Protein AF-A0AAP5Y8V8-F1 (afdb_monomer)

pLDDT: mean 84.44, std 15.82, range [40.53, 98.19]

Nearest PDB structures (foldseek):
  7a0g-assembly1_DDD  TM=2.213E-01  e=9.615E+00  Serratia marcescens

Secondary structure (DSSP, 8-state):
-HHHHHHHHHHHS-TTGGGS-HHHHHHHHTTTT-HHHHHHHHHHHHHHHHHHHHHHHH---SSHHHHHHHHHHHHHHHHHHHHHHHHHTHHHHHTTT-HHHHHHHHHHHHHHHHHHHHHHHHHHHHHHS----

Structure (mmCIF, N/CA/C/O backbone):
data_AF-A0AAP5Y8V8-F1
#
_entry.id   AF-A0AAP5Y8V8-F1
#
loop_
_atom_site.group_PDB
_atom_site.id
_atom_site.type_symbol
_atom_site.label_atom_id
_atom_site.label_alt_id
_atom_site.label_comp_id
_atom_site.label_asym_id
_atom_site.label_entity_id
_atom_site.label_seq_id
_atom_site.pdbx_PDB_ins_code
_atom_site.Cartn_x
_atom_site.Cartn_y
_atom_site.Cartn_z
_atom_site.occupancy
_atom_site.B_iso_or_equiv
_atom_site.auth_seq_id
_atom_site.auth_comp_id
_atom_site.auth_asym_id
_atom_site.auth_atom_id
_atom_site.pdbx_PDB_model_num
ATOM 1 N N . MET A 1 1 ? 14.919 9.860 -23.470 1.00 42.50 1 MET A N 1
ATOM 2 C CA . MET A 1 1 ? 13.500 10.184 -23.759 1.00 42.50 1 MET A CA 1
ATOM 3 C C . MET A 1 1 ? 12.500 9.111 -23.312 1.00 42.50 1 MET A C 1
ATOM 5 O O . MET A 1 1 ? 11.430 9.498 -22.877 1.00 42.50 1 MET A O 1
ATOM 9 N N . LYS A 1 2 ? 12.807 7.800 -23.341 1.00 46.94 2 LYS A N 1
ATOM 1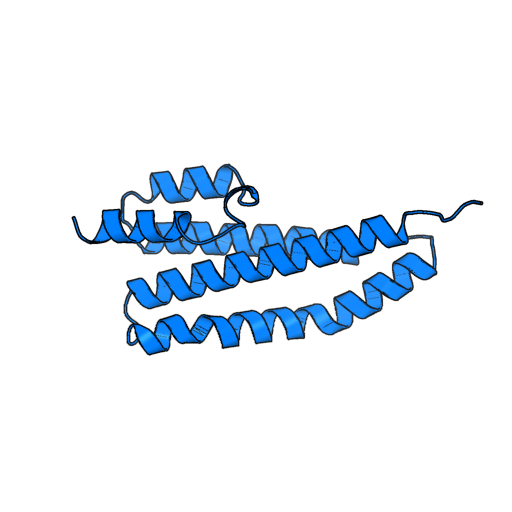0 C CA . LYS A 1 2 ? 11.836 6.751 -22.946 1.00 46.94 2 LYS A CA 1
ATOM 11 C C . LYS A 1 2 ? 11.488 6.694 -21.441 1.00 46.94 2 LYS A C 1
ATOM 13 O O . LYS A 1 2 ? 10.362 6.355 -21.112 1.00 46.94 2 LYS A O 1
ATOM 18 N N . LEU A 1 3 ? 12.404 7.064 -20.538 1.00 48.59 3 LEU A N 1
ATOM 19 C CA . LEU A 1 3 ? 12.163 6.994 -19.083 1.00 48.59 3 LEU A CA 1
ATOM 20 C C . LEU A 1 3 ? 11.361 8.169 -18.503 1.00 48.59 3 LEU A C 1
ATOM 22 O O . LEU A 1 3 ? 10.549 7.968 -17.608 1.00 48.59 3 LEU A O 1
ATOM 26 N N . LEU A 1 4 ? 11.556 9.382 -19.029 1.00 47.88 4 LEU A N 1
ATOM 27 C CA . LEU A 1 4 ? 10.769 10.559 -18.636 1.00 47.88 4 LEU A CA 1
ATOM 28 C C . LEU A 1 4 ? 9.283 10.362 -18.961 1.00 47.88 4 LEU A C 1
ATOM 30 O O . LEU A 1 4 ? 8.434 10.682 -18.140 1.00 47.88 4 LEU A O 1
ATOM 34 N N . GLY A 1 5 ? 8.976 9.752 -20.112 1.00 50.94 5 GLY A N 1
ATOM 35 C CA . GLY A 1 5 ? 7.603 9.375 -20.457 1.00 50.94 5 GLY A CA 1
ATOM 36 C C . GLY A 1 5 ? 7.004 8.331 -19.510 1.00 50.94 5 GLY A C 1
ATOM 37 O O . GLY A 1 5 ? 5.810 8.372 -19.249 1.00 50.94 5 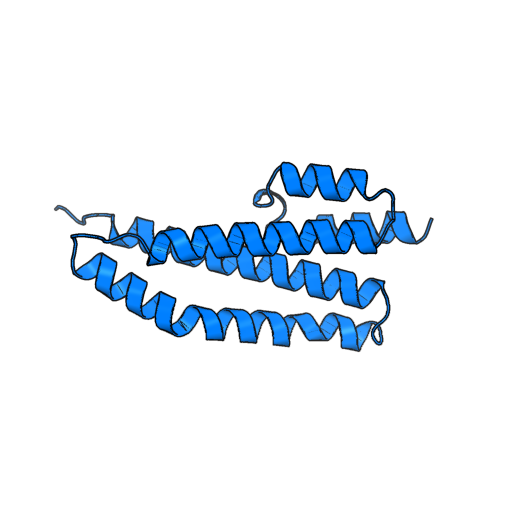GLY A O 1
ATOM 38 N N . LEU A 1 6 ? 7.825 7.439 -18.944 1.00 53.84 6 LEU A N 1
ATOM 39 C CA . LEU A 1 6 ? 7.372 6.412 -18.003 1.00 53.84 6 LEU A CA 1
ATOM 40 C C . LEU A 1 6 ? 7.002 6.999 -16.628 1.00 53.84 6 LEU A C 1
ATOM 42 O O . LEU A 1 6 ? 6.019 6.580 -16.028 1.00 53.84 6 LEU A O 1
ATOM 46 N N . LEU A 1 7 ? 7.753 8.004 -16.162 1.00 54.56 7 LEU A N 1
ATOM 47 C CA . LEU A 1 7 ? 7.452 8.757 -14.937 1.00 54.56 7 LEU A CA 1
ATOM 48 C C . LEU A 1 7 ? 6.161 9.577 -15.063 1.00 54.56 7 LEU A C 1
ATOM 50 O O . LEU A 1 7 ? 5.383 9.632 -14.119 1.00 54.56 7 LEU A O 1
ATOM 54 N N . VAL A 1 8 ? 5.895 10.161 -16.235 1.00 55.66 8 VAL A N 1
ATOM 55 C CA . VAL A 1 8 ? 4.647 10.903 -16.499 1.00 55.66 8 VAL A CA 1
ATOM 56 C C . VAL A 1 8 ? 3.416 9.986 -16.437 1.00 55.66 8 VAL A C 1
ATOM 58 O O . VAL A 1 8 ? 2.363 10.410 -15.961 1.00 55.66 8 VAL A O 1
ATOM 61 N N . LEU A 1 9 ? 3.540 8.714 -16.835 1.00 52.62 9 LEU A N 1
ATOM 62 C CA . LEU A 1 9 ? 2.442 7.745 -16.727 1.00 52.62 9 LEU A CA 1
ATOM 63 C C . LEU A 1 9 ? 2.074 7.447 -15.262 1.00 52.62 9 LEU A C 1
ATOM 65 O O . LEU A 1 9 ? 0.898 7.262 -14.980 1.00 52.62 9 LEU A O 1
ATOM 69 N N . LEU A 1 10 ? 3.019 7.481 -14.316 1.00 54.03 10 LEU A N 1
ATOM 70 C CA . LEU A 1 10 ? 2.729 7.207 -12.897 1.00 54.03 10 LEU A CA 1
ATOM 71 C C . LEU A 1 10 ? 1.789 8.239 -12.255 1.00 54.03 10 LEU A C 1
ATOM 73 O O . LEU A 1 10 ? 1.032 7.896 -11.354 1.00 54.03 10 LEU A O 1
ATOM 77 N N . PHE A 1 11 ? 1.807 9.486 -12.731 1.00 53.69 11 PHE A N 1
ATOM 78 C CA . PHE A 1 11 ? 0.971 10.569 -12.194 1.00 53.69 11 PHE A CA 1
ATOM 79 C C . PHE A 1 11 ? -0.341 10.774 -12.959 1.00 53.69 11 PHE A C 1
ATOM 81 O O . PHE A 1 11 ? -1.198 11.527 -12.511 1.00 53.69 11 PHE A O 1
ATOM 88 N N . SER A 1 12 ? -0.501 10.134 -14.120 1.00 45.28 12 SER A N 1
ATOM 89 C CA . SER A 1 12 ? -1.639 10.387 -15.014 1.00 45.28 12 SER A CA 1
ATOM 90 C C . SER A 1 12 ? -2.860 9.505 -14.726 1.00 45.28 12 SER A C 1
ATOM 92 O O . SER A 1 12 ? -3.931 9.784 -15.258 1.00 45.28 12 SER A O 1
ATOM 94 N N . PHE A 1 13 ? -2.717 8.442 -13.923 1.00 47.72 13 PHE A N 1
ATOM 95 C CA . PHE A 1 13 ? -3.751 7.404 -13.797 1.00 47.72 13 PHE A CA 1
ATOM 96 C C . PHE A 1 13 ? -4.327 7.193 -12.398 1.00 47.72 13 PHE A C 1
ATOM 98 O O . PHE A 1 13 ? -5.341 6.507 -12.294 1.00 47.72 13 PHE A O 1
ATOM 105 N N . SER A 1 14 ? -3.755 7.765 -11.337 1.00 53.28 14 SER A N 1
ATOM 106 C CA . SER A 1 14 ? -4.283 7.539 -9.992 1.00 53.28 14 SER A CA 1
ATOM 107 C C . SER A 1 14 ? -5.077 8.750 -9.499 1.00 53.28 14 SER A C 1
ATOM 109 O O . SER A 1 14 ? -4.549 9.839 -9.278 1.00 53.28 14 SER A O 1
ATOM 111 N N . SER A 1 15 ? -6.368 8.544 -9.227 1.00 60.16 15 SER A N 1
ATOM 112 C CA . SER A 1 15 ? -7.205 9.464 -8.434 1.00 60.16 15 SER A CA 1
ATOM 113 C C . SER A 1 15 ? -6.698 9.650 -6.992 1.00 60.16 15 SER A C 1
ATOM 115 O O . SER A 1 15 ? -7.322 10.346 -6.200 1.00 60.16 15 SER A O 1
ATOM 117 N N . ILE A 1 16 ? -5.584 8.995 -6.658 1.00 68.50 16 ILE A N 1
ATOM 118 C CA . ILE A 1 16 ? -4.926 8.901 -5.356 1.00 68.50 16 ILE A CA 1
ATOM 119 C C . ILE A 1 16 ? -3.670 9.792 -5.310 1.00 68.50 16 ILE A C 1
ATOM 121 O O . ILE A 1 16 ? -3.087 9.980 -4.249 1.00 68.50 16 ILE A O 1
ATOM 125 N N . ALA A 1 17 ? -3.256 10.419 -6.421 1.00 68.31 17 ALA A N 1
ATOM 126 C CA . ALA A 1 17 ? -2.037 11.234 -6.463 1.00 68.31 17 ALA A CA 1
ATOM 127 C C . ALA A 1 17 ? -2.002 12.393 -5.441 1.00 68.31 17 ALA A C 1
ATOM 129 O O . ALA A 1 17 ? -0.925 12.822 -5.014 1.00 68.31 17 ALA A O 1
ATOM 130 N N . SER A 1 18 ? -3.170 12.892 -5.021 1.00 78.19 18 SER A N 1
ATOM 131 C CA . SER A 1 18 ? -3.303 13.875 -3.938 1.00 78.19 18 SER A CA 1
ATOM 132 C C . SER A 1 18 ? -2.908 13.328 -2.566 1.00 78.19 18 SER A C 1
ATOM 134 O O . SER A 1 18 ? -2.431 14.092 -1.731 1.00 78.19 18 SER A O 1
ATOM 136 N N . ASP A 1 19 ? -3.080 12.027 -2.344 1.00 86.12 19 ASP A N 1
ATOM 137 C CA . ASP A 1 19 ? -2.901 11.351 -1.058 1.00 86.12 19 ASP A CA 1
ATOM 138 C C . ASP A 1 19 ? -1.475 10.870 -0.793 1.00 86.12 19 ASP A C 1
ATOM 140 O O . ASP A 1 19 ? -1.186 10.401 0.314 1.00 86.12 19 ASP A O 1
ATOM 144 N N . TYR A 1 20 ? -0.593 10.985 -1.789 1.00 90.75 20 TYR A N 1
ATOM 145 C CA . TYR A 1 20 ? 0.834 10.759 -1.605 1.00 90.75 20 TYR A CA 1
ATOM 146 C C . TYR A 1 20 ? 1.445 11.846 -0.725 1.00 90.75 20 TYR A C 1
ATOM 148 O O . TYR A 1 20 ? 1.142 13.037 -0.885 1.00 90.75 20 TYR A O 1
ATOM 156 N N . THR A 1 21 ? 2.381 11.458 0.139 1.00 93.31 21 THR A N 1
ATOM 157 C CA . THR A 1 21 ? 3.135 12.426 0.933 1.00 93.31 21 THR A CA 1
ATOM 158 C C . THR A 1 21 ? 3.975 13.343 0.047 1.00 93.31 21 THR A C 1
ATOM 160 O O . THR A 1 21 ? 4.468 12.969 -1.023 1.00 93.31 21 THR A O 1
ATOM 163 N N . ASP A 1 22 ? 4.217 14.561 0.526 1.00 93.38 22 ASP A N 1
ATOM 164 C CA . ASP A 1 22 ? 5.141 15.478 -0.143 1.00 93.38 22 ASP A CA 1
ATOM 165 C C . ASP A 1 22 ? 6.572 14.925 -0.164 1.00 93.38 22 ASP A C 1
ATOM 167 O O . ASP A 1 22 ? 7.314 15.169 -1.115 1.00 93.38 22 ASP A O 1
ATOM 171 N N . SER A 1 23 ? 6.935 14.102 0.829 1.00 93.06 23 SER A N 1
ATOM 172 C CA . SER A 1 23 ? 8.212 13.385 0.851 1.00 93.06 23 SER A CA 1
ATOM 173 C C . SER A 1 23 ? 8.333 12.416 -0.327 1.00 93.06 23 SER A C 1
ATOM 175 O O . SER A 1 23 ? 9.343 12.437 -1.033 1.00 93.06 23 SER A O 1
ATOM 177 N N . TYR A 1 24 ? 7.290 11.631 -0.608 1.00 93.56 24 TYR A N 1
ATOM 178 C CA . TYR A 1 24 ? 7.245 10.756 -1.777 1.00 93.56 24 TYR A CA 1
ATOM 179 C C . TYR A 1 24 ? 7.303 11.547 -3.090 1.00 93.56 24 TYR A C 1
ATOM 181 O O . TYR A 1 24 ? 8.109 11.225 -3.969 1.00 93.56 24 TYR A O 1
ATOM 189 N N . LYS A 1 25 ? 6.515 12.624 -3.221 1.00 91.38 25 LYS A N 1
ATOM 190 C CA . LYS A 1 25 ? 6.525 13.491 -4.417 1.00 91.38 25 LYS A CA 1
ATOM 191 C C . LYS A 1 25 ? 7.916 14.088 -4.657 1.00 91.38 25 LYS A C 1
ATOM 193 O O . LYS A 1 25 ? 8.423 14.085 -5.777 1.00 91.38 25 LYS A O 1
ATOM 198 N N . GLN A 1 26 ? 8.579 14.559 -3.603 1.00 92.50 26 GLN A N 1
ATOM 199 C CA . GLN A 1 26 ? 9.938 15.088 -3.697 1.00 92.50 26 GLN A CA 1
ATOM 200 C C . GLN A 1 26 ? 10.956 13.988 -4.038 1.00 92.50 26 GLN A C 1
ATOM 202 O O . GLN A 1 26 ? 11.832 14.198 -4.878 1.00 92.50 26 GLN A O 1
ATOM 207 N N . CYS A 1 27 ? 10.837 12.809 -3.424 1.00 92.62 27 CYS A N 1
ATOM 208 C CA . CYS A 1 27 ? 11.712 11.666 -3.676 1.00 92.62 27 CYS A CA 1
ATOM 209 C C . CYS A 1 27 ? 11.637 11.212 -5.140 1.00 92.62 27 CYS A C 1
ATOM 211 O O . CYS A 1 27 ? 12.668 11.070 -5.802 1.00 92.62 27 CYS A O 1
ATOM 213 N N . THR A 1 28 ? 10.424 11.045 -5.670 1.00 88.88 28 THR A N 1
ATOM 214 C CA . THR A 1 28 ? 10.193 10.618 -7.057 1.00 88.88 28 THR A CA 1
ATOM 215 C C . THR A 1 28 ? 10.687 11.654 -8.064 1.00 88.88 28 THR A C 1
ATOM 217 O O . THR A 1 28 ? 11.368 11.279 -9.019 1.00 88.88 28 THR A O 1
ATOM 220 N N . ASN A 1 29 ? 10.481 12.951 -7.815 1.00 87.12 29 ASN A N 1
ATOM 221 C CA . ASN A 1 29 ? 11.057 14.023 -8.637 1.00 87.12 29 ASN A CA 1
ATOM 222 C C . ASN A 1 29 ? 12.598 13.996 -8.641 1.00 87.12 29 ASN A C 1
ATOM 224 O O . ASN A 1 29 ? 13.229 14.156 -9.687 1.00 87.12 29 ASN A O 1
ATOM 228 N N . ASN A 1 30 ? 13.213 13.709 -7.491 1.00 89.00 30 ASN A N 1
ATOM 229 C CA . ASN A 1 30 ? 14.668 13.612 -7.338 1.00 89.00 30 ASN A CA 1
ATOM 230 C C . ASN A 1 30 ? 15.265 12.285 -7.842 1.00 89.00 30 ASN A C 1
ATOM 232 O O . ASN A 1 30 ? 16.488 12.112 -7.829 1.00 89.00 30 ASN A O 1
ATOM 236 N N . SER A 1 31 ? 14.435 11.337 -8.288 1.00 84.19 31 SER A N 1
ATOM 237 C CA . SER A 1 31 ? 14.908 10.051 -8.808 1.00 84.19 31 SER A CA 1
ATOM 238 C C . SER A 1 31 ? 15.656 10.189 -10.139 1.00 84.19 31 SER A C 1
ATOM 240 O O . SER A 1 31 ? 16.451 9.312 -10.464 1.00 84.19 31 SER A O 1
ATOM 242 N N . THR A 1 32 ? 15.428 11.274 -10.896 1.00 80.94 32 THR A N 1
ATOM 243 C CA . THR A 1 32 ? 16.101 11.615 -12.171 1.00 80.94 32 THR A CA 1
ATOM 244 C C . THR A 1 32 ? 16.212 10.458 -13.178 1.00 80.94 32 THR A C 1
ATOM 246 O O . THR A 1 32 ? 17.170 10.369 -13.944 1.00 80.94 32 THR A O 1
ATOM 249 N N . GLY A 1 33 ? 15.216 9.564 -13.212 1.00 72.38 33 GLY A N 1
ATOM 250 C CA . GLY A 1 33 ? 15.210 8.392 -14.096 1.00 72.38 33 GLY A CA 1
ATOM 251 C C . GLY A 1 33 ? 16.021 7.197 -13.577 1.00 72.38 33 GLY A C 1
ATOM 252 O O . GLY A 1 33 ? 16.220 6.228 -14.300 1.00 72.38 33 GLY A O 1
ATOM 253 N N . SER A 1 34 ? 16.484 7.220 -12.331 1.00 88.50 34 SER A N 1
ATOM 254 C CA . SER A 1 34 ? 16.991 6.027 -11.654 1.00 88.50 34 SER A CA 1
ATOM 255 C C . SER A 1 34 ? 15.821 5.195 -11.137 1.00 88.50 34 SER A C 1
ATOM 257 O O . SER A 1 34 ? 15.076 5.627 -10.255 1.00 88.50 34 SER A O 1
ATOM 259 N N . ILE A 1 35 ? 15.678 3.985 -11.677 1.00 86.69 35 ILE A N 1
ATOM 260 C CA . ILE A 1 35 ? 14.618 3.059 -11.270 1.00 86.69 35 ILE A CA 1
ATOM 261 C C . ILE A 1 35 ? 14.798 2.578 -9.833 1.00 86.69 35 ILE A C 1
ATOM 263 O O . ILE A 1 35 ? 13.823 2.559 -9.094 1.00 86.69 35 ILE A O 1
ATOM 267 N N . ASP A 1 36 ? 16.026 2.302 -9.399 1.00 89.62 36 ASP A N 1
ATOM 268 C CA . ASP A 1 36 ? 16.279 1.872 -8.018 1.00 89.62 36 ASP A CA 1
ATOM 269 C C . ASP A 1 36 ? 15.876 2.953 -7.006 1.00 89.62 36 ASP A C 1
ATOM 271 O O . ASP A 1 36 ? 15.292 2.661 -5.962 1.00 89.62 36 ASP A O 1
ATOM 275 N N . LYS A 1 37 ? 16.117 4.231 -7.339 1.00 91.50 37 LYS A N 1
ATOM 276 C CA . LYS A 1 37 ? 15.632 5.350 -6.522 1.00 91.50 37 LYS A CA 1
ATOM 277 C C . LYS A 1 37 ? 14.110 5.427 -6.530 1.00 91.50 37 LYS A C 1
ATOM 279 O O . LYS A 1 37 ? 13.528 5.617 -5.470 1.00 91.50 37 LYS A O 1
ATOM 284 N N . ALA A 1 38 ? 13.473 5.266 -7.691 1.00 90.88 38 ALA A N 1
ATOM 285 C CA . ALA A 1 38 ? 12.015 5.264 -7.788 1.00 90.88 38 ALA A CA 1
ATOM 286 C C . ALA A 1 38 ? 11.390 4.131 -6.954 1.00 90.88 38 ALA A C 1
ATOM 288 O O . ALA A 1 38 ? 10.444 4.386 -6.213 1.00 90.88 38 ALA A O 1
ATOM 289 N N . PHE A 1 39 ? 11.958 2.920 -6.996 1.00 93.81 39 PHE A N 1
ATOM 290 C CA . PHE A 1 39 ? 11.541 1.802 -6.145 1.00 93.81 39 PHE A CA 1
ATOM 291 C C . PHE A 1 39 ? 11.679 2.152 -4.669 1.00 93.81 39 PHE A C 1
ATOM 293 O O . PHE A 1 39 ? 10.701 2.053 -3.940 1.00 93.81 39 PHE A O 1
ATOM 300 N N . SER A 1 40 ? 12.832 2.680 -4.248 1.00 95.75 40 SER A N 1
ATOM 301 C CA . SER A 1 40 ? 13.024 3.085 -2.853 1.00 95.75 40 SER A CA 1
ATOM 302 C C . SER A 1 40 ? 12.031 4.160 -2.396 1.00 95.75 40 SER A C 1
ATOM 304 O O . SER A 1 40 ? 11.614 4.133 -1.240 1.00 95.75 40 SER A O 1
ATOM 306 N N . CYS A 1 41 ? 11.649 5.103 -3.263 1.00 95.25 41 CYS A N 1
ATOM 307 C CA . CYS A 1 41 ? 10.619 6.087 -2.934 1.00 95.25 41 CYS A CA 1
ATOM 308 C C . CYS A 1 41 ? 9.257 5.420 -2.703 1.00 95.25 41 CYS A C 1
ATOM 310 O O . CYS A 1 41 ? 8.592 5.739 -1.722 1.00 95.25 41 CYS A O 1
ATOM 312 N N . ILE A 1 42 ? 8.857 4.499 -3.588 1.00 95.56 42 ILE A N 1
ATOM 313 C CA . ILE A 1 42 ? 7.581 3.778 -3.481 1.00 95.56 42 ILE A CA 1
ATOM 314 C C . ILE A 1 42 ? 7.561 2.889 -2.234 1.00 95.56 42 ILE A C 1
ATOM 316 O O . ILE A 1 42 ? 6.604 2.951 -1.468 1.00 95.56 42 ILE A O 1
ATOM 320 N N . ASP A 1 43 ? 8.628 2.129 -1.987 1.00 96.81 43 ASP A N 1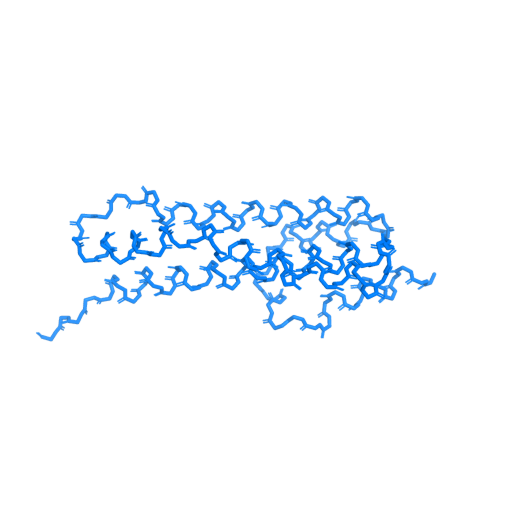
ATOM 321 C CA . ASP A 1 43 ? 8.721 1.213 -0.845 1.00 96.81 43 ASP A CA 1
ATOM 322 C C . ASP A 1 43 ? 8.618 1.975 0.491 1.00 96.81 43 ASP A C 1
ATOM 324 O O . ASP A 1 43 ? 7.857 1.584 1.373 1.00 96.81 43 ASP A O 1
ATOM 328 N N . LYS A 1 44 ? 9.284 3.133 0.614 1.00 97.81 44 LYS A N 1
ATOM 329 C CA . LYS A 1 44 ? 9.165 4.000 1.803 1.00 97.81 44 LYS A CA 1
ATOM 330 C C . LYS A 1 44 ? 7.756 4.542 2.007 1.00 97.81 44 LYS A C 1
ATOM 332 O O . LYS A 1 44 ? 7.302 4.666 3.141 1.00 97.81 44 LYS A O 1
ATOM 337 N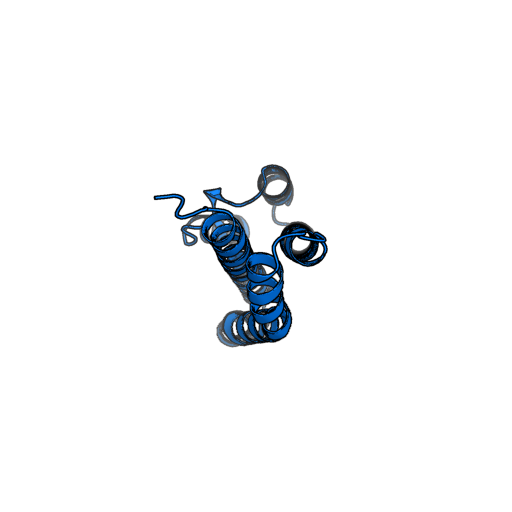 N . GLU A 1 45 ? 7.074 4.899 0.924 1.00 97.50 45 GLU A N 1
ATOM 338 C CA . GLU A 1 45 ? 5.704 5.395 1.007 1.00 97.50 45 GLU A CA 1
ATOM 339 C C . GLU A 1 45 ? 4.730 4.265 1.381 1.00 97.50 45 GLU A C 1
ATOM 341 O O . GLU A 1 45 ? 3.813 4.488 2.171 1.00 97.50 45 GLU A O 1
ATOM 346 N N . ILE A 1 46 ? 4.954 3.037 0.901 1.00 98.12 46 ILE A N 1
ATOM 347 C CA . ILE A 1 46 ? 4.208 1.846 1.338 1.00 98.12 46 ILE A CA 1
ATOM 348 C C . ILE A 1 46 ? 4.384 1.637 2.844 1.00 98.12 46 ILE A C 1
ATOM 350 O O . ILE A 1 46 ? 3.389 1.570 3.567 1.00 98.12 46 ILE A O 1
ATOM 354 N N . GLU A 1 47 ? 5.630 1.589 3.323 1.00 98.19 47 GLU A N 1
ATOM 355 C CA . GLU A 1 47 ? 5.950 1.411 4.746 1.00 98.19 47 GLU A CA 1
ATOM 356 C C . GLU A 1 47 ? 5.315 2.510 5.604 1.00 98.19 47 GLU A C 1
ATOM 358 O O . GLU A 1 47 ? 4.721 2.234 6.650 1.00 98.19 47 GLU A O 1
ATOM 363 N N . PHE A 1 48 ? 5.381 3.761 5.141 1.00 97.81 48 PHE A N 1
ATOM 364 C CA . PHE A 1 48 ? 4.738 4.885 5.807 1.00 97.81 48 PHE A CA 1
ATOM 365 C C . PHE A 1 48 ? 3.226 4.666 5.941 1.00 97.81 48 PHE A C 1
ATOM 367 O O . PHE A 1 48 ? 2.691 4.770 7.046 1.00 97.81 48 PHE A O 1
ATOM 374 N N . ASN A 1 49 ? 2.536 4.304 4.858 1.00 97.81 49 ASN A N 1
ATOM 375 C CA . ASN A 1 49 ? 1.091 4.084 4.877 1.00 97.81 49 ASN A CA 1
ATOM 376 C C . ASN A 1 49 ? 0.681 2.874 5.733 1.00 97.81 49 ASN A C 1
ATOM 378 O O . ASN A 1 49 ? -0.271 2.975 6.508 1.00 97.81 49 ASN A O 1
ATOM 382 N N . GLN A 1 50 ? 1.427 1.769 5.674 1.00 97.62 50 GLN A N 1
ATOM 383 C CA . GLN A 1 50 ? 1.215 0.615 6.554 1.00 97.62 50 GLN A CA 1
ATOM 384 C C . GLN A 1 50 ? 1.425 0.982 8.030 1.00 97.62 50 GLN A C 1
ATOM 386 O O . GLN A 1 50 ? 0.667 0.543 8.893 1.00 97.62 50 GLN A O 1
ATOM 391 N N . SER A 1 51 ? 2.398 1.849 8.334 1.00 96.88 51 SER A N 1
ATOM 392 C CA . SER A 1 51 ? 2.607 2.336 9.702 1.00 96.88 51 SER A CA 1
ATOM 393 C C . SER A 1 51 ? 1.421 3.157 10.221 1.00 96.88 51 SER A C 1
ATOM 395 O O . SER A 1 51 ? 1.096 3.075 11.404 1.00 96.88 51 SER A O 1
ATOM 397 N N . LEU A 1 52 ? 0.755 3.932 9.355 1.00 95.88 52 LEU A N 1
ATOM 398 C CA . LEU A 1 52 ? -0.446 4.683 9.724 1.00 95.88 52 LEU A CA 1
ATOM 399 C C . LEU A 1 52 ? -1.613 3.743 10.028 1.00 95.88 52 LEU A C 1
ATOM 401 O O . LEU A 1 52 ? -2.282 3.932 11.037 1.00 95.88 52 LEU A O 1
ATOM 405 N N . ILE A 1 53 ? -1.801 2.703 9.212 1.00 96.56 53 ILE A N 1
ATOM 406 C CA . ILE A 1 53 ? -2.805 1.657 9.448 1.00 96.56 53 ILE A CA 1
ATOM 407 C C . ILE A 1 53 ? -2.567 0.974 10.803 1.00 96.56 53 ILE A C 1
ATOM 409 O O . ILE A 1 53 ? -3.480 0.877 11.621 1.00 96.56 53 ILE A O 1
ATOM 413 N N . ASN A 1 54 ? -1.328 0.564 11.082 1.00 94.31 54 ASN A N 1
ATOM 414 C CA . ASN A 1 54 ? -0.998 -0.126 12.330 1.00 94.31 54 ASN A CA 1
ATOM 415 C C . ASN A 1 54 ? -1.225 0.754 13.566 1.00 94.31 54 ASN A C 1
ATOM 417 O O . ASN A 1 54 ? -1.744 0.269 14.565 1.00 94.31 54 ASN A O 1
ATOM 421 N N . LYS A 1 55 ? -0.939 2.061 13.489 1.00 92.69 55 LYS A N 1
ATOM 422 C CA . LYS A 1 55 ? -1.236 2.999 14.587 1.00 92.69 55 LYS A CA 1
ATOM 423 C C . LYS A 1 55 ? -2.721 3.028 14.954 1.00 92.69 55 LYS A C 1
ATOM 425 O O . LYS A 1 55 ? -3.042 3.129 16.137 1.00 92.69 55 LYS A O 1
ATOM 430 N N . VAL A 1 56 ? -3.619 2.924 13.972 1.00 91.44 56 VAL A N 1
ATOM 431 C CA . VAL A 1 56 ? -5.067 2.857 14.232 1.00 91.44 56 VAL A CA 1
ATOM 432 C C . VAL A 1 56 ? -5.404 1.590 15.018 1.00 91.44 56 VAL A C 1
ATOM 434 O O . VAL A 1 56 ? -6.104 1.656 16.028 1.00 91.44 56 VAL A O 1
ATOM 437 N N . PHE A 1 57 ? -4.850 0.444 14.615 1.00 89.81 57 PHE A N 1
ATOM 438 C CA . PHE A 1 57 ? -5.098 -0.837 15.283 1.00 89.81 57 PHE A CA 1
ATOM 439 C C . PHE A 1 57 ? -4.462 -0.947 16.675 1.00 89.81 57 PHE A C 1
ATOM 441 O O . PHE A 1 57 ? -5.053 -1.566 17.558 1.00 89.81 57 PHE A O 1
ATOM 448 N N . ASP A 1 58 ? -3.302 -0.325 16.886 1.00 83.94 58 ASP A N 1
ATOM 449 C CA . ASP A 1 58 ? -2.591 -0.313 18.171 1.00 83.94 58 ASP A CA 1
ATOM 450 C C . ASP A 1 58 ? -3.224 0.643 19.194 1.00 83.94 58 ASP A C 1
ATOM 452 O O . ASP A 1 58 ? -2.864 0.641 20.377 1.00 83.94 58 ASP A O 1
ATOM 456 N N . THR A 1 59 ? -4.176 1.481 18.772 1.00 72.31 59 THR A N 1
ATOM 457 C CA . THR A 1 59 ? -4.825 2.416 19.684 1.00 72.31 59 THR A CA 1
ATOM 458 C C . THR A 1 59 ? -5.747 1.653 20.635 1.00 72.31 59 THR A C 1
ATOM 460 O O . THR A 1 59 ? -6.758 1.079 20.235 1.00 72.31 59 THR A O 1
ATOM 463 N N . ASN A 1 60 ? -5.428 1.682 21.931 1.00 64.19 60 ASN A N 1
ATOM 464 C CA . ASN A 1 60 ? -6.265 1.100 22.978 1.00 64.19 60 ASN A CA 1
ATOM 465 C C . ASN A 1 60 ? -7.532 1.953 23.174 1.00 64.19 60 ASN A C 1
ATOM 467 O O . ASN A 1 60 ? -7.571 2.860 24.008 1.00 64.19 60 ASN A O 1
ATOM 471 N N . LYS A 1 61 ? -8.551 1.720 22.342 1.00 66.56 61 LYS A N 1
ATOM 472 C CA . LYS A 1 61 ? -9.826 2.441 22.403 1.00 66.56 61 LYS A CA 1
ATOM 473 C C . LYS A 1 61 ? -10.647 1.910 23.580 1.00 66.56 61 LYS A C 1
ATOM 475 O O . LYS A 1 61 ? -10.968 0.728 23.647 1.00 66.56 61 LYS A O 1
ATOM 480 N N . THR A 1 62 ? -11.009 2.800 24.501 1.00 59.59 62 THR A N 1
ATOM 481 C CA . THR A 1 62 ? -11.848 2.492 25.673 1.00 59.59 62 THR A CA 1
ATOM 482 C C . THR A 1 62 ? -13.302 2.173 25.308 1.00 59.59 62 THR A C 1
ATOM 484 O O . THR A 1 62 ? -13.997 1.545 26.102 1.00 59.59 62 THR A O 1
ATOM 487 N N . ASN A 1 63 ? -13.760 2.565 24.112 1.00 68.12 63 ASN A N 1
ATOM 488 C CA . ASN A 1 63 ? -15.078 2.209 23.583 1.00 68.12 63 ASN A CA 1
ATOM 489 C C . ASN A 1 63 ? -15.060 0.780 23.000 1.00 68.12 63 ASN A C 1
ATOM 491 O O . ASN A 1 63 ? -14.316 0.489 22.057 1.00 68.12 63 ASN A O 1
ATOM 495 N N . SER A 1 64 ? -15.905 -0.103 23.547 1.00 71.62 64 SER A N 1
ATOM 496 C CA . SER A 1 64 ? -15.957 -1.520 23.170 1.00 71.62 64 SER A CA 1
ATOM 497 C C . SER A 1 64 ? -16.387 -1.770 21.723 1.00 71.62 64 SER A C 1
ATOM 499 O O . SER A 1 64 ? -15.951 -2.762 21.138 1.00 71.62 64 SER A O 1
ATOM 501 N N . ASP A 1 65 ? -17.205 -0.897 21.125 1.00 79.88 65 ASP A N 1
ATOM 502 C CA . ASP A 1 65 ? -17.665 -1.073 19.743 1.00 79.88 65 ASP A CA 1
ATOM 503 C C . ASP A 1 65 ? -16.616 -0.656 18.716 1.00 79.88 65 ASP A C 1
ATOM 505 O O . ASP A 1 65 ? -16.376 -1.401 17.762 1.00 79.88 65 ASP A O 1
ATOM 509 N N . ILE A 1 66 ? -15.913 0.454 18.962 1.00 83.88 66 ILE A N 1
ATOM 510 C CA . ILE A 1 66 ? -14.775 0.883 18.134 1.00 83.88 66 ILE A CA 1
ATOM 511 C C . ILE A 1 66 ? -13.709 -0.217 18.130 1.00 83.88 66 ILE A C 1
ATOM 513 O O . ILE A 1 66 ? -13.295 -0.691 17.071 1.00 83.88 66 ILE A O 1
ATOM 517 N N . GLY A 1 67 ? -13.318 -0.693 19.318 1.00 84.25 67 GLY A N 1
ATOM 518 C CA . GLY A 1 67 ? -12.320 -1.755 19.452 1.00 84.25 67 GLY A CA 1
ATOM 519 C C . GLY A 1 67 ? -12.733 -3.058 18.757 1.00 84.25 67 GLY A C 1
ATOM 520 O O . GLY A 1 67 ? -11.910 -3.707 18.111 1.00 84.25 67 GLY A O 1
ATOM 521 N N . ARG A 1 68 ? -14.017 -3.438 18.828 1.00 88.12 68 ARG A N 1
ATOM 522 C CA . ARG A 1 68 ? -14.544 -4.628 18.142 1.00 88.12 68 ARG A CA 1
ATOM 523 C C . ARG A 1 68 ? -14.492 -4.488 16.620 1.00 88.12 68 ARG A C 1
ATOM 525 O O . ARG A 1 68 ? -14.085 -5.440 15.956 1.00 88.12 68 ARG A O 1
ATOM 532 N N . ILE A 1 69 ? -14.904 -3.346 16.066 1.00 89.00 69 ILE A N 1
ATOM 533 C CA . ILE A 1 69 ? -14.928 -3.118 14.612 1.00 89.00 69 ILE A CA 1
ATOM 534 C C . ILE A 1 69 ? -13.505 -3.057 14.055 1.00 89.00 69 ILE A C 1
ATOM 536 O O . ILE A 1 69 ? -13.194 -3.789 13.114 1.00 89.00 69 ILE A O 1
ATOM 540 N N . LEU A 1 70 ? -12.614 -2.287 14.686 1.00 89.31 70 LEU A N 1
ATOM 541 C CA . LEU A 1 70 ? -11.209 -2.215 14.279 1.00 89.31 70 LEU A CA 1
ATOM 542 C C . LEU A 1 70 ? -10.522 -3.584 14.348 1.00 89.31 70 LEU A C 1
ATOM 544 O O . LEU A 1 70 ? -9.738 -3.914 13.464 1.00 89.31 70 LEU A O 1
ATOM 548 N N . LYS A 1 71 ? -10.875 -4.432 15.324 1.00 90.44 71 LYS A N 1
ATOM 549 C CA . LYS A 1 71 ? -10.377 -5.814 15.405 1.00 90.44 71 LYS A CA 1
ATOM 550 C C . LYS A 1 71 ? -10.850 -6.701 14.248 1.00 90.44 71 LYS A C 1
ATOM 552 O O . LYS A 1 71 ? -10.110 -7.572 13.799 1.00 90.44 71 LYS A O 1
ATOM 557 N N . ILE A 1 72 ? -12.079 -6.519 13.760 1.00 91.75 72 ILE A N 1
ATOM 558 C CA . ILE A 1 72 ? -12.563 -7.249 12.576 1.00 91.75 72 ILE A CA 1
ATOM 559 C C . ILE A 1 72 ? -11.743 -6.841 11.350 1.00 91.75 72 ILE A C 1
ATOM 561 O O . ILE A 1 72 ? -11.324 -7.709 10.582 1.00 91.75 72 ILE A O 1
ATOM 565 N N . ILE A 1 73 ? -11.492 -5.542 11.188 1.00 93.19 73 ILE A N 1
ATOM 566 C CA . ILE A 1 73 ? -10.703 -5.014 10.075 1.00 93.19 73 ILE A CA 1
ATOM 567 C C . ILE A 1 73 ? -9.255 -5.514 10.163 1.00 93.19 73 ILE A C 1
ATOM 569 O O . ILE A 1 73 ? -8.749 -6.074 9.191 1.00 93.19 73 ILE A O 1
ATOM 573 N N . SER A 1 74 ? -8.610 -5.408 11.328 1.00 93.50 74 SER A N 1
ATOM 574 C CA . SER A 1 74 ? -7.213 -5.824 11.510 1.00 93.50 74 SER A CA 1
ATOM 575 C C . SER A 1 74 ? -6.999 -7.319 11.259 1.00 93.50 74 SER A C 1
ATOM 577 O O . SER A 1 74 ? -6.018 -7.700 10.629 1.00 93.50 74 SER A O 1
ATOM 579 N N . ASN A 1 75 ? -7.958 -8.175 11.629 1.00 93.94 75 ASN A N 1
ATOM 580 C CA . ASN A 1 75 ? -7.907 -9.609 11.323 1.00 93.94 75 ASN A CA 1
ATOM 581 C C . ASN A 1 75 ? -7.931 -9.921 9.813 1.00 93.94 75 ASN A C 1
ATOM 583 O O . ASN A 1 75 ? -7.572 -11.029 9.414 1.00 93.94 75 ASN A O 1
ATOM 587 N N . ASN A 1 76 ? -8.384 -8.983 8.977 1.00 94.38 76 ASN A N 1
ATOM 588 C CA . ASN A 1 76 ? -8.496 -9.160 7.529 1.00 94.38 76 ASN A CA 1
ATOM 589 C C . ASN A 1 76 ? -7.474 -8.335 6.732 1.00 94.38 76 ASN A C 1
ATOM 591 O O . ASN A 1 76 ? -7.284 -8.614 5.551 1.00 94.38 76 ASN A O 1
ATOM 595 N N . VAL A 1 77 ? -6.781 -7.372 7.348 1.00 95.06 77 VAL A N 1
ATOM 596 C CA . VAL A 1 77 ? -5.895 -6.439 6.630 1.00 95.06 77 VAL A CA 1
ATOM 597 C C . VAL A 1 77 ? -4.767 -7.151 5.873 1.00 95.06 77 VAL A C 1
ATOM 599 O O . VAL A 1 77 ? -4.493 -6.828 4.723 1.00 95.06 77 VAL A O 1
ATOM 602 N N . GLU A 1 78 ? -4.187 -8.207 6.453 1.00 95.00 78 GLU A N 1
ATOM 603 C CA . GLU A 1 78 ? -3.142 -9.010 5.800 1.00 95.00 78 GLU A CA 1
ATOM 604 C C . GLU A 1 78 ? -3.658 -9.729 4.545 1.00 95.00 78 GLU A C 1
ATOM 606 O O . GLU A 1 78 ? -2.938 -9.908 3.560 1.00 95.00 78 GLU A O 1
ATOM 611 N N . LYS A 1 79 ? -4.938 -10.126 4.546 1.00 97.00 79 LYS A N 1
ATOM 612 C CA . LYS A 1 79 ? -5.579 -10.694 3.357 1.00 97.00 79 LYS A CA 1
ATOM 613 C C . LYS A 1 79 ? -5.751 -9.625 2.278 1.00 97.00 79 LYS A C 1
ATOM 615 O O . LYS A 1 79 ? -5.499 -9.930 1.116 1.00 97.00 79 LYS A O 1
ATOM 620 N N . GLU A 1 80 ? -6.127 -8.403 2.649 1.00 96.75 80 GLU A N 1
ATOM 621 C CA . GLU A 1 80 ? -6.231 -7.278 1.711 1.00 96.75 80 GLU A CA 1
ATOM 622 C C . GLU A 1 80 ? -4.868 -6.915 1.103 1.00 96.75 80 GLU A C 1
ATOM 624 O O . GLU A 1 80 ? -4.768 -6.748 -0.113 1.00 96.75 80 GLU A O 1
ATOM 629 N N . TYR A 1 81 ? -3.792 -6.897 1.900 1.00 97.50 81 TYR A N 1
ATOM 630 C CA . TYR A 1 81 ? -2.425 -6.709 1.393 1.00 97.50 81 TYR A CA 1
ATOM 631 C C . TYR A 1 81 ? -2.032 -7.791 0.390 1.00 97.50 81 TYR A C 1
ATOM 633 O O . TYR A 1 81 ? -1.506 -7.489 -0.684 1.00 97.50 81 TYR A O 1
ATOM 641 N N . ARG A 1 82 ? -2.332 -9.057 0.696 1.00 97.94 82 ARG A N 1
ATOM 642 C CA . ARG A 1 82 ? -2.060 -10.158 -0.230 1.00 97.94 82 ARG A CA 1
ATOM 643 C C . ARG A 1 82 ? -2.834 -9.998 -1.538 1.00 97.94 82 ARG A C 1
ATOM 645 O O . ARG A 1 82 ? -2.225 -10.077 -2.599 1.00 97.94 82 ARG A O 1
ATOM 652 N N . VAL A 1 83 ? -4.138 -9.718 -1.472 1.00 97.88 83 VAL A N 1
ATOM 653 C CA . VAL A 1 83 ? -4.976 -9.507 -2.665 1.00 97.88 83 VAL A CA 1
ATOM 654 C C . VAL A 1 83 ? -4.466 -8.328 -3.494 1.00 97.88 83 VAL A C 1
ATOM 656 O O . VAL A 1 83 ? -4.411 -8.425 -4.720 1.00 97.88 83 VAL A O 1
ATOM 659 N N . ALA A 1 84 ? -4.057 -7.230 -2.855 1.00 97.06 84 ALA A N 1
ATOM 660 C CA . ALA A 1 84 ? -3.456 -6.090 -3.536 1.00 97.06 84 ALA A CA 1
ATOM 661 C C . ALA A 1 84 ? -2.159 -6.478 -4.265 1.00 97.06 84 ALA A C 1
ATOM 663 O O . ALA A 1 84 ? -2.009 -6.171 -5.446 1.00 97.06 84 ALA A O 1
ATOM 664 N N . SER A 1 85 ? -1.257 -7.195 -3.592 1.00 97.31 85 SER A N 1
ATOM 665 C CA . SER A 1 85 ? 0.006 -7.663 -4.176 1.00 97.31 85 SER A CA 1
ATOM 666 C C . SER A 1 85 ? -0.221 -8.598 -5.372 1.00 97.31 85 SER A C 1
ATOM 668 O O . SER A 1 85 ? 0.322 -8.364 -6.454 1.00 97.31 85 SER A O 1
ATOM 670 N N . GLU A 1 86 ? -1.087 -9.605 -5.211 1.00 97.38 86 GLU A N 1
ATOM 671 C CA . GLU A 1 86 ? -1.444 -10.571 -6.261 1.00 97.38 86 GLU A CA 1
ATOM 672 C C . GLU A 1 86 ? -2.101 -9.884 -7.464 1.00 97.38 86 GLU A C 1
ATOM 674 O O . GLU A 1 86 ? -1.751 -10.165 -8.608 1.00 97.38 86 GLU A O 1
ATOM 679 N N . SER A 1 87 ? -3.007 -8.934 -7.219 1.00 96.38 87 SER A N 1
ATOM 680 C CA . SER A 1 87 ? -3.679 -8.189 -8.290 1.00 96.38 87 SER A CA 1
ATOM 681 C C . SER A 1 87 ? -2.697 -7.319 -9.072 1.00 96.38 87 SER A C 1
ATOM 683 O O . SER A 1 87 ? -2.737 -7.284 -10.299 1.00 96.38 87 SER A O 1
ATOM 685 N N . CYS A 1 88 ? -1.782 -6.634 -8.382 1.00 96.38 88 CYS A N 1
ATOM 686 C CA . CYS A 1 88 ? -0.805 -5.752 -9.015 1.00 96.38 88 CYS A CA 1
ATOM 687 C C . CYS A 1 88 ? 0.322 -6.507 -9.738 1.00 96.38 88 CYS A C 1
ATOM 689 O O . CYS A 1 88 ? 0.962 -5.935 -10.626 1.00 96.38 88 CYS A O 1
ATOM 691 N N . ALA A 1 89 ? 0.547 -7.788 -9.421 1.00 95.38 89 ALA A N 1
ATOM 692 C CA . ALA A 1 89 ? 1.515 -8.638 -10.118 1.00 95.38 89 ALA A CA 1
ATOM 693 C C . ALA A 1 89 ? 1.224 -8.768 -11.625 1.00 95.38 89 ALA A C 1
ATOM 695 O O . ALA A 1 89 ? 2.145 -9.004 -12.406 1.00 95.38 89 ALA A O 1
ATOM 696 N N . ILE A 1 90 ? -0.015 -8.501 -12.061 1.00 93.75 90 ILE A N 1
ATOM 697 C CA . ILE A 1 90 ? -0.389 -8.480 -13.481 1.00 93.75 90 ILE A CA 1
ATOM 698 C C . ILE A 1 90 ? 0.495 -7.546 -14.322 1.00 93.75 90 ILE A C 1
ATOM 700 O O . ILE A 1 90 ? 0.758 -7.828 -15.489 1.00 93.75 90 ILE A O 1
ATOM 704 N N . TYR A 1 91 ? 1.012 -6.454 -13.748 1.00 90.31 91 TYR A N 1
ATOM 705 C CA . TYR A 1 91 ? 1.906 -5.546 -14.469 1.00 90.31 91 TYR A CA 1
ATOM 706 C C . TYR A 1 91 ? 3.275 -6.170 -14.756 1.00 90.31 91 TYR A C 1
ATOM 708 O O . TYR A 1 91 ? 3.874 -5.873 -15.791 1.00 90.31 91 TYR A O 1
ATOM 716 N N . ALA A 1 92 ? 3.766 -7.060 -13.892 1.00 89.38 92 ALA A N 1
ATOM 717 C CA . ALA A 1 92 ? 4.961 -7.835 -14.199 1.00 89.38 92 ALA A CA 1
ATOM 718 C C . ALA A 1 92 ? 4.692 -8.834 -15.332 1.00 89.38 92 ALA A C 1
ATOM 720 O O . ALA A 1 92 ? 5.540 -8.971 -16.209 1.00 89.38 92 ALA A O 1
ATOM 721 N N . GLU A 1 93 ? 3.508 -9.447 -15.380 1.00 90.88 93 GLU A N 1
ATOM 722 C CA . GLU A 1 93 ? 3.114 -10.358 -16.466 1.00 90.88 93 GLU A CA 1
ATOM 723 C C . GLU A 1 93 ? 2.993 -9.628 -17.817 1.00 90.88 93 GLU A C 1
ATOM 725 O O . GLU A 1 93 ? 3.600 -10.036 -18.807 1.00 90.88 93 GLU A O 1
ATOM 730 N N . ILE A 1 94 ? 2.285 -8.490 -17.858 1.00 86.88 94 ILE A N 1
ATOM 731 C CA . ILE A 1 94 ? 2.074 -7.693 -19.084 1.00 86.88 94 ILE A CA 1
ATOM 732 C C . ILE A 1 94 ? 3.405 -7.218 -19.682 1.00 86.88 94 ILE A C 1
ATOM 734 O O . ILE A 1 94 ? 3.595 -7.249 -20.898 1.00 86.88 94 ILE A O 1
ATOM 738 N N . TYR A 1 95 ? 4.334 -6.777 -18.833 1.00 85.88 95 TYR A N 1
ATOM 739 C CA . TYR A 1 95 ? 5.627 -6.230 -19.252 1.00 85.88 95 TYR A CA 1
ATOM 740 C C . TYR A 1 95 ? 6.783 -7.238 -19.118 1.00 85.88 95 TYR A C 1
ATOM 742 O O . TYR A 1 95 ? 7.948 -6.832 -19.157 1.00 85.88 95 TYR A O 1
ATOM 750 N N . GLN A 1 96 ? 6.478 -8.535 -18.970 1.00 90.44 96 GLN A N 1
ATOM 751 C CA . GLN A 1 96 ? 7.435 -9.652 -18.943 1.00 90.44 96 GLN A CA 1
ATOM 752 C C . GLN A 1 96 ? 8.592 -9.463 -17.945 1.00 90.44 96 GLN A C 1
ATOM 754 O O . GLN A 1 96 ? 9.763 -9.669 -18.262 1.00 90.44 96 GLN A O 1
ATOM 759 N N . GLY A 1 97 ? 8.279 -8.998 -16.736 1.00 77.31 97 GLY A N 1
ATOM 760 C CA . GLY A 1 97 ? 9.254 -8.776 -15.665 1.00 77.31 97 GLY A CA 1
ATOM 761 C C . GLY A 1 97 ? 10.226 -7.618 -15.916 1.00 77.31 97 GLY A C 1
ATOM 762 O O . GLY A 1 97 ? 11.156 -7.422 -15.129 1.00 77.31 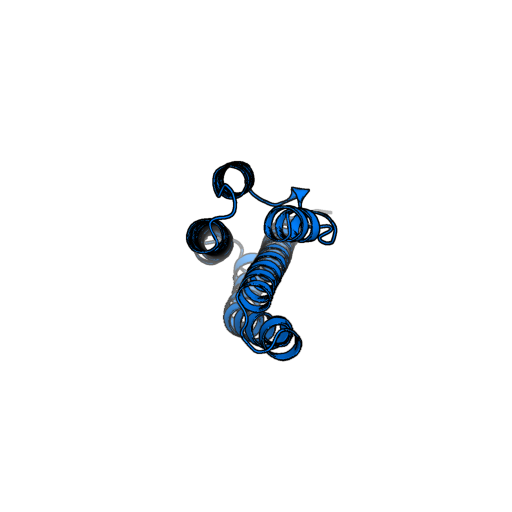97 GLY A O 1
ATOM 763 N N . GLY A 1 98 ? 10.021 -6.831 -16.977 1.00 89.81 98 GLY A N 1
ATOM 764 C CA . GLY A 1 98 ? 10.831 -5.662 -17.284 1.00 89.81 98 GLY A CA 1
ATOM 765 C C . GLY A 1 98 ? 10.734 -4.578 -16.210 1.00 89.81 98 GLY A C 1
ATOM 766 O O . GLY A 1 98 ? 9.759 -4.474 -15.467 1.00 89.81 98 GLY A O 1
ATOM 767 N N . GLN A 1 99 ? 11.739 -3.707 -16.182 1.00 88.12 99 GLN A N 1
ATOM 768 C CA . GLN A 1 99 ? 11.838 -2.564 -15.271 1.00 88.12 99 GLN A CA 1
ATOM 769 C C . GLN A 1 99 ? 10.558 -1.705 -15.203 1.00 88.12 99 GLN A C 1
ATOM 771 O O . GLN A 1 99 ? 10.163 -1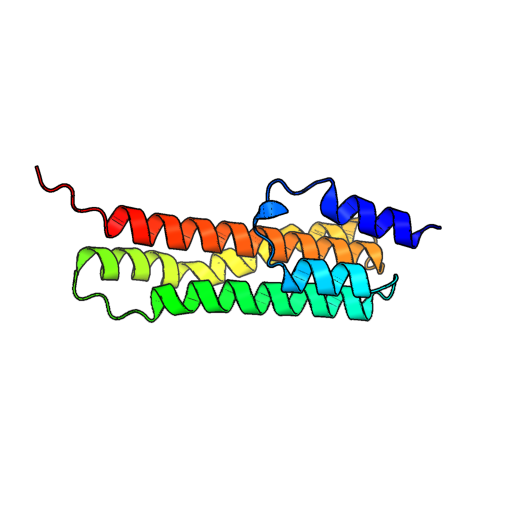.260 -14.128 1.00 88.12 99 GLN A O 1
ATOM 776 N N . ALA A 1 100 ? 9.879 -1.514 -16.338 1.00 85.94 100 ALA A N 1
ATOM 777 C CA . ALA A 1 100 ? 8.603 -0.805 -16.393 1.00 85.94 100 ALA A CA 1
ATOM 778 C C . ALA A 1 100 ? 7.467 -1.562 -15.683 1.00 85.94 100 ALA A C 1
ATOM 780 O O . ALA A 1 100 ? 6.714 -0.956 -14.927 1.00 85.94 100 ALA A O 1
ATOM 781 N N . GLY A 1 101 ? 7.374 -2.882 -15.875 1.00 90.50 101 GLY A N 1
ATOM 782 C CA . GLY A 1 101 ? 6.380 -3.722 -15.201 1.00 90.50 101 GLY A CA 1
ATOM 783 C C . GLY A 1 101 ? 6.564 -3.731 -13.692 1.00 90.50 101 GLY A C 1
ATOM 784 O O . GLY A 1 101 ? 5.609 -3.553 -12.948 1.00 90.50 101 GLY A O 1
ATOM 785 N N . GLN A 1 102 ? 7.813 -3.842 -13.243 1.00 92.00 102 GLN A N 1
ATOM 786 C CA . GLN A 1 102 ? 8.167 -3.796 -11.825 1.00 92.00 102 GLN A CA 1
ATOM 787 C C . GLN A 1 102 ? 7.842 -2.447 -11.167 1.00 92.00 102 GLN A C 1
ATOM 789 O O . GLN A 1 102 ? 7.477 -2.410 -9.991 1.00 92.00 102 GLN A O 1
ATOM 794 N N . LEU A 1 103 ? 7.981 -1.344 -11.909 1.00 91.25 103 LEU A N 1
ATOM 795 C CA . LEU A 1 103 ? 7.614 -0.007 -11.445 1.00 91.25 103 LEU A CA 1
ATOM 796 C C . LEU A 1 103 ? 6.099 0.144 -11.315 1.00 91.25 103 LEU A C 1
ATOM 798 O O . LEU A 1 103 ? 5.619 0.592 -10.279 1.00 91.25 103 LEU A O 1
ATOM 802 N N . LEU A 1 104 ? 5.354 -0.282 -12.337 1.00 91.69 104 LEU A N 1
ATOM 803 C CA . LEU A 1 104 ? 3.892 -0.231 -12.342 1.00 91.69 104 LEU A CA 1
ATOM 804 C C . LEU A 1 104 ? 3.278 -1.153 -11.284 1.00 91.69 104 LEU A C 1
ATOM 806 O O . LEU A 1 104 ? 2.341 -0.750 -10.606 1.00 91.69 104 LEU A O 1
ATOM 810 N N . GLN A 1 105 ? 3.836 -2.349 -11.084 1.00 94.38 105 GLN A N 1
ATOM 811 C CA . GLN A 1 105 ? 3.417 -3.262 -10.020 1.00 94.38 105 GLN A CA 1
ATOM 812 C C . GLN A 1 105 ? 3.556 -2.609 -8.641 1.00 94.38 105 GLN A C 1
ATOM 814 O O . GLN A 1 105 ? 2.615 -2.642 -7.851 1.00 94.38 105 GLN A O 1
ATOM 819 N N . ARG A 1 106 ? 4.715 -2.002 -8.351 1.00 95.06 106 ARG A N 1
ATOM 820 C CA . ARG A 1 106 ? 4.960 -1.323 -7.070 1.00 95.06 106 ARG A CA 1
ATOM 821 C C . ARG A 1 106 ? 4.044 -0.126 -6.875 1.00 95.06 106 ARG A C 1
ATOM 823 O O . ARG A 1 106 ? 3.477 0.022 -5.799 1.00 95.06 106 ARG A O 1
ATOM 830 N N . GLN A 1 107 ? 3.873 0.693 -7.911 1.00 93.69 107 GLN A N 1
ATOM 831 C CA . GLN A 1 107 ? 2.972 1.839 -7.843 1.00 93.69 107 GLN A CA 1
ATOM 832 C C . GLN A 1 107 ? 1.527 1.399 -7.597 1.00 93.69 107 GLN A C 1
ATOM 834 O O . GLN A 1 107 ? 0.874 1.926 -6.708 1.00 93.69 107 GLN A O 1
ATOM 839 N N . CYS A 1 108 ? 1.055 0.386 -8.325 1.00 95.44 108 CYS A N 1
ATOM 840 C CA . CYS A 1 108 ? -0.259 -0.204 -8.102 1.00 95.44 108 CYS A CA 1
ATOM 841 C C . CYS A 1 108 ? -0.413 -0.676 -6.654 1.00 95.44 108 CYS A C 1
ATOM 843 O O . CYS A 1 108 ? -1.425 -0.392 -6.021 1.00 95.44 108 CYS A O 1
ATOM 845 N N . TYR A 1 109 ? 0.591 -1.367 -6.106 1.00 97.25 109 TYR A N 1
ATOM 846 C CA . TYR A 1 109 ? 0.523 -1.844 -4.730 1.00 97.25 109 TYR A CA 1
ATOM 847 C C . TYR A 1 109 ? 0.440 -0.678 -3.738 1.00 97.25 109 TYR A C 1
ATOM 849 O O . TYR A 1 109 ? -0.430 -0.696 -2.874 1.00 97.25 109 TYR A O 1
ATOM 857 N N . LEU A 1 110 ? 1.255 0.369 -3.911 1.00 97.12 110 LEU A N 1
ATOM 858 C CA . LEU A 1 110 ? 1.161 1.598 -3.119 1.00 97.12 110 LEU A CA 1
ATOM 859 C C . LEU A 1 110 ? -0.249 2.208 -3.152 1.00 97.12 110 LEU A C 1
ATOM 861 O O . LEU A 1 110 ? -0.811 2.491 -2.094 1.00 97.12 110 LEU A O 1
ATOM 865 N N . ASP A 1 111 ? -0.836 2.361 -4.336 1.00 95.56 111 ASP A N 1
ATOM 866 C CA . ASP A 1 111 ? -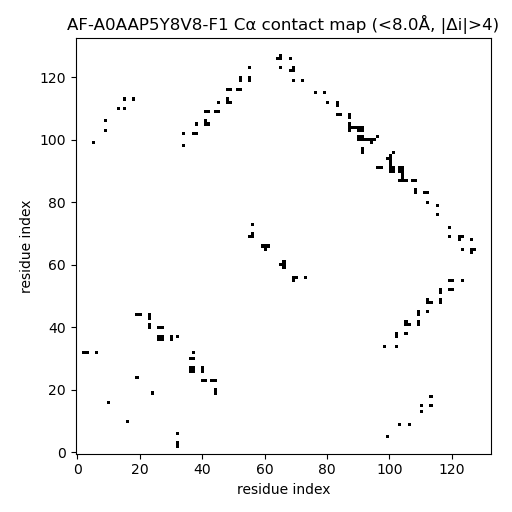2.174 2.937 -4.496 1.00 95.56 111 ASP A CA 1
ATOM 867 C C . ASP A 1 111 ? -3.217 2.121 -3.711 1.00 95.56 111 ASP A 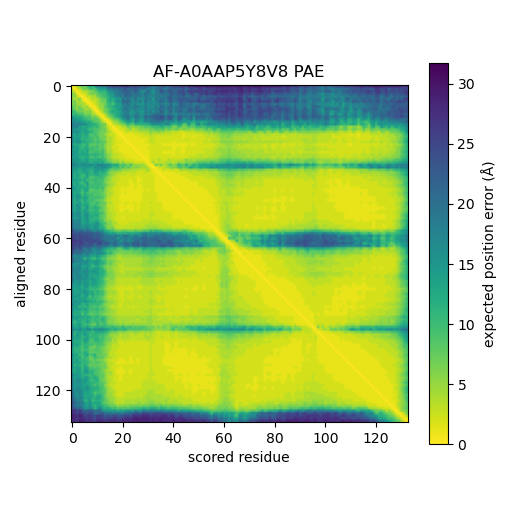C 1
ATOM 869 O O . ASP A 1 111 ? -4.034 2.676 -2.976 1.00 95.56 111 ASP A O 1
ATOM 873 N N . ARG A 1 112 ? -3.120 0.786 -3.764 1.00 96.25 112 ARG A N 1
ATOM 874 C CA . ARG A 1 112 ? -3.986 -0.122 -2.994 1.00 96.25 112 ARG A CA 1
ATOM 875 C C . ARG A 1 112 ? -3.771 -0.010 -1.485 1.00 96.25 112 ARG A C 1
ATOM 877 O O . ARG A 1 112 ? -4.741 -0.072 -0.735 1.00 96.25 112 ARG A O 1
ATOM 884 N N . ILE A 1 113 ? -2.532 0.170 -1.024 1.00 97.69 113 ILE A N 1
ATOM 885 C CA . ILE A 1 113 ? -2.249 0.408 0.399 1.00 97.69 113 ILE A CA 1
ATOM 886 C C . ILE A 1 113 ? -2.879 1.726 0.867 1.00 97.69 113 ILE A C 1
ATOM 888 O O . ILE A 1 113 ? -3.416 1.785 1.974 1.00 97.69 113 ILE A O 1
ATOM 892 N N . ILE A 1 114 ? -2.871 2.770 0.035 1.00 96.56 114 ILE A N 1
ATOM 893 C CA . ILE A 1 114 ? -3.522 4.044 0.361 1.00 96.56 114 ILE A CA 1
ATOM 894 C C . ILE A 1 114 ? -5.045 3.890 0.445 1.00 96.56 114 ILE A C 1
ATOM 896 O O . ILE A 1 114 ? -5.648 4.445 1.365 1.00 96.56 114 ILE A O 1
ATOM 900 N N . ASP A 1 115 ? -5.666 3.115 -0.446 1.00 95.44 115 ASP A N 1
ATOM 901 C CA . ASP A 1 115 ? -7.102 2.811 -0.364 1.00 95.44 115 ASP A CA 1
ATOM 902 C C . ASP A 1 115 ? -7.453 2.073 0.936 1.00 95.44 115 ASP A C 1
ATOM 904 O O . ASP A 1 115 ? -8.409 2.438 1.621 1.00 95.44 115 ASP A O 1
ATOM 908 N N . ILE A 1 116 ? -6.647 1.077 1.322 1.00 96.38 116 ILE A N 1
ATOM 909 C CA . ILE A 1 116 ? -6.822 0.360 2.594 1.00 96.38 116 ILE A CA 1
ATOM 910 C C . ILE A 1 116 ? -6.676 1.328 3.773 1.00 96.38 116 ILE A C 1
ATOM 912 O O . ILE A 1 116 ? -7.497 1.300 4.688 1.00 96.38 116 ILE A O 1
ATOM 916 N N . ARG A 1 117 ? -5.677 2.223 3.746 1.00 96.56 117 ARG A N 1
ATOM 917 C CA . ARG A 1 117 ? -5.497 3.259 4.777 1.00 96.56 117 ARG A CA 1
ATOM 918 C C . ARG A 1 117 ? -6.738 4.135 4.906 1.00 96.56 117 ARG A C 1
ATOM 920 O O . ARG A 1 117 ? -7.184 4.361 6.025 1.00 96.56 117 ARG A O 1
ATOM 927 N N . LYS A 1 118 ? -7.283 4.626 3.790 1.00 95.31 118 LYS A N 1
ATOM 928 C CA . LYS A 1 118 ? -8.497 5.456 3.793 1.00 95.31 118 LYS A CA 1
ATOM 929 C C . LYS A 1 118 ? -9.668 4.708 4.413 1.00 95.31 118 LYS A C 1
ATOM 931 O O . LYS A 1 118 ? -10.258 5.211 5.353 1.00 95.31 118 LYS A O 1
ATOM 936 N N . PHE A 1 119 ? -9.914 3.473 3.982 1.00 94.69 119 PHE A N 1
ATOM 937 C CA . PHE A 1 119 ? -10.969 2.640 4.556 1.00 94.69 119 PHE A CA 1
ATOM 938 C C . PHE A 1 119 ? -10.819 2.444 6.075 1.00 94.69 119 PHE A C 1
ATOM 940 O O . PHE A 1 119 ? -11.802 2.526 6.809 1.00 94.69 119 PHE A O 1
ATOM 947 N N . VAL A 1 120 ? -9.598 2.197 6.559 1.00 94.12 120 VAL A N 1
ATOM 948 C CA . VAL A 1 120 ? -9.323 2.036 7.996 1.00 94.12 120 VAL A CA 1
ATOM 949 C C . VAL A 1 120 ? -9.604 3.329 8.767 1.00 94.12 120 VAL A C 1
ATOM 951 O O . VAL A 1 120 ? -10.225 3.270 9.827 1.00 94.12 120 VAL A O 1
ATOM 954 N N . LEU A 1 121 ? -9.177 4.480 8.239 1.00 92.38 121 LEU A N 1
ATOM 955 C CA . LEU A 1 121 ? -9.420 5.788 8.856 1.00 92.38 121 LEU A CA 1
ATOM 956 C C . LEU A 1 121 ? -10.907 6.159 8.838 1.00 92.38 121 LEU A C 1
ATOM 958 O O . LEU A 1 121 ? -11.430 6.575 9.866 1.00 92.38 121 LEU A O 1
ATOM 962 N N . ASP A 1 122 ? -11.602 5.926 7.724 1.00 91.88 122 ASP A N 1
ATOM 963 C CA . ASP A 1 122 ? -13.046 6.151 7.608 1.00 91.88 122 ASP A CA 1
ATOM 964 C C . ASP A 1 122 ? -13.806 5.283 8.619 1.00 91.88 122 ASP A C 1
ATOM 966 O O . ASP A 1 122 ? -14.727 5.748 9.288 1.00 91.88 122 ASP A O 1
ATOM 970 N N . ALA A 1 123 ? -13.410 4.017 8.783 1.00 89.94 123 ALA A N 1
ATOM 971 C CA . ALA A 1 123 ? -14.012 3.139 9.779 1.00 89.94 123 ALA A CA 1
ATOM 972 C C . ALA A 1 123 ? -13.746 3.624 11.212 1.00 89.94 123 ALA A C 1
ATOM 974 O O . ALA A 1 123 ? -14.650 3.583 12.046 1.00 89.94 123 ALA A O 1
ATOM 975 N N . GLU A 1 124 ? -12.535 4.095 11.520 1.00 89.00 124 GLU A N 1
ATOM 976 C CA . GLU A 1 124 ? -12.227 4.696 12.822 1.00 89.00 124 GLU A CA 1
ATOM 977 C C . GLU A 1 124 ? -13.077 5.949 13.080 1.00 89.00 124 GLU A C 1
ATOM 979 O O . GLU A 1 124 ? -13.651 6.084 14.162 1.00 89.00 124 GLU A O 1
ATOM 984 N N . GLU A 1 125 ? -13.199 6.841 12.096 1.00 89.12 125 GLU A N 1
ATOM 985 C CA . GLU A 1 125 ? -13.974 8.079 12.199 1.00 89.12 125 GLU A CA 1
ATOM 986 C C . GLU A 1 125 ? -15.466 7.790 12.387 1.00 89.12 125 GLU A C 1
ATOM 988 O O . GLU A 1 125 ? -16.067 8.247 13.360 1.00 89.12 125 GLU A O 1
ATOM 993 N N . LEU A 1 126 ? -16.052 6.964 11.517 1.00 86.50 126 LEU A N 1
ATOM 994 C CA . LEU A 1 126 ? -17.476 6.624 11.556 1.00 86.50 126 LEU A CA 1
ATOM 995 C C . LEU A 1 126 ? -17.867 5.869 12.827 1.00 86.50 126 LEU A C 1
ATOM 997 O O . LEU A 1 126 ? -18.984 6.021 13.310 1.00 86.50 126 LEU A O 1
ATOM 1001 N N . THR A 1 127 ? -16.965 5.061 13.387 1.00 81.50 127 THR A N 1
ATOM 1002 C CA . THR A 1 127 ? -17.228 4.364 14.658 1.00 81.50 127 THR A CA 1
ATOM 1003 C C . THR A 1 127 ? -16.991 5.240 15.881 1.00 81.50 127 THR A C 1
ATOM 1005 O O . THR A 1 127 ? -17.570 4.981 16.933 1.00 81.50 127 THR A O 1
ATOM 1008 N N . SER A 1 128 ? -16.169 6.284 15.750 1.00 78.44 128 SER A N 1
ATOM 1009 C CA . SER A 1 128 ? -16.001 7.320 16.773 1.00 78.44 128 SER A CA 1
ATOM 1010 C C . SER A 1 128 ? -17.145 8.335 16.770 1.00 78.44 128 SER A C 1
ATOM 1012 O O . SER A 1 128 ? -17.313 9.066 17.745 1.00 78.44 128 SER A O 1
ATOM 1014 N N . PHE A 1 129 ? -17.927 8.387 15.690 1.00 74.12 129 PHE A N 1
ATOM 1015 C CA . PHE A 1 129 ? -19.104 9.231 15.592 1.00 74.12 129 PHE A CA 1
ATOM 1016 C C . PHE A 1 129 ? -20.224 8.656 16.472 1.00 74.12 129 PHE A C 1
ATOM 1018 O O . PHE A 1 129 ? -20.898 7.692 16.111 1.00 74.12 129 PHE A O 1
ATOM 1025 N N . ASN A 1 130 ? -20.413 9.239 17.657 1.00 60.50 130 ASN A N 1
ATOM 1026 C CA . ASN A 1 130 ? -21.591 8.967 18.471 1.00 60.50 130 ASN A CA 1
ATOM 1027 C C . ASN A 1 130 ? -22.839 9.447 17.715 1.00 60.50 130 ASN A C 1
ATOM 1029 O O . ASN A 1 130 ? -22.981 10.639 17.439 1.00 60.50 130 ASN A O 1
ATOM 1033 N N . TYR A 1 131 ? -23.776 8.538 17.453 1.00 53.72 131 TYR A N 1
ATOM 1034 C CA . TYR A 1 131 ? -25.174 8.895 17.207 1.00 53.72 131 TYR A CA 1
ATOM 1035 C C . TYR A 1 131 ? -25.825 9.265 18.549 1.00 53.72 131 TYR A C 1
ATOM 1037 O O . TYR A 1 131 ? -26.704 8.557 19.031 1.00 53.72 131 TYR A O 1
ATOM 1045 N N . ASP A 1 132 ? -25.333 10.318 19.201 1.00 43.94 132 ASP A N 1
ATOM 1046 C CA . ASP A 1 132 ? -26.044 10.914 20.329 1.00 43.94 132 ASP A CA 1
ATOM 1047 C C . ASP A 1 132 ? -27.228 11.711 19.741 1.00 43.94 132 ASP A C 1
ATOM 1049 O O . ASP A 1 132 ? -27.080 12.878 19.372 1.00 43.94 132 ASP A O 1
ATOM 1053 N N . GLU A 1 133 ? -28.376 11.040 19.581 1.00 40.53 133 GLU A N 1
ATOM 1054 C CA . GLU A 1 133 ? -29.711 11.669 19.596 1.00 40.53 133 GLU A CA 1
ATOM 1055 C C . GLU A 1 133 ? -30.233 11.761 21.036 1.00 40.53 133 GLU A C 1
ATOM 1057 O 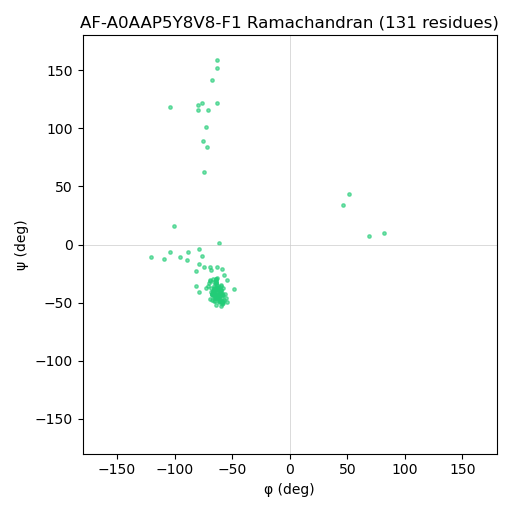O . GLU A 1 133 ? -30.220 10.727 21.747 1.00 40.53 133 GLU A O 1
#

Solvent-accessible surface area (backbone atoms only — not comparable to full-atom values): 7415 Å² total; per-residue (Å²): 118,76,56,66,57,52,59,53,54,70,72,72,72,49,98,54,66,83,76,56,52,68,66,40,55,52,40,48,67,69,23,78,78,39,63,70,48,39,49,54,29,48,53,53,48,39,54,51,42,52,50,55,45,49,54,62,67,70,51,86,56,88,50,68,63,46,45,51,53,49,49,57,50,61,76,42,45,67,57,53,52,48,52,35,48,62,61,23,46,51,33,24,63,78,44,70,66,32,74,67,11,53,49,50,19,49,50,46,30,37,54,47,47,50,52,52,34,51,54,53,50,51,51,53,50,61,54,66,53,75,86,81,125

Mean predicted aligned error: 7.25 Å

Sequence (133 aa):
MKLLGLLVLLFSFSSIASDYTDSYKQCTNNSTGSIDKAFSCIDKEIEFNQSLINKVFDTNKTNSDIGRILKIISNNVEKEYRVASESCAIYAEIYQGGQAGQLLQRQCYLDRIIDIRKFVLDAEELTSFNYDE

Radius of gyration: 17.25 Å; Cα contacts (8 Å, |Δi|>4): 100; chains: 1; bounding box: 47×26×49 Å

Foldseek 3Di:
DVQVVLLVVLCPPDPCNVVFDPQLVVQSVVCVSPLVSNLVSLVVLLVVLVVLLVVLLPDPDPDPQLNVQNVVLVVCVVVLLVVQLVVLLVLCVVVVNDSSSVSSSSSSSSSSSSVSSVVSVVSNVVSVDDPPD